Protein AF-F3GPW2-F1 (afdb_monomer_lite)

InterPro domains:
  IPR003738 SOS response associated peptidase (SRAP) [PF02586] (1-59)
  IPR036590 SOS response associated peptidase-like [G3DSA:3.90.1680.10] (1-59)
  IPR036590 SOS response associated peptidase-like [SSF143081] (1-59)

Structure (mmCIF, N/CA/C/O backbone):
data_AF-F3GPW2-F1
#
_entry.id   AF-F3GPW2-F1
#
loop_
_atom_site.group_PDB
_atom_site.id
_atom_site.type_symbol
_atom_site.label_atom_id
_atom_site.label_alt_id
_atom_site.label_comp_id
_atom_site.label_asym_id
_atom_site.label_entity_id
_atom_site.label_seq_id
_atom_site.pdbx_PDB_ins_code
_atom_site.Cartn_x
_atom_site.Cartn_y
_atom_site.Cartn_z
_atom_site.occupancy
_atom_site.B_iso_or_equiv
_atom_site.auth_seq_id
_atom_site.auth_comp_id
_atom_site.auth_asym_id
_atom_site.auth_atom_id
_atom_site.pdbx_PDB_model_num
ATOM 1 N N . CYS A 1 1 ? -2.866 2.073 -12.507 1.00 98.12 1 CYS A N 1
ATOM 2 C CA . CYS A 1 1 ? -2.944 0.681 -12.008 1.00 98.12 1 CYS A CA 1
ATOM 3 C C . CYS A 1 1 ? -3.953 0.638 -10.859 1.00 98.12 1 CYS A C 1
ATOM 5 O O . CYS A 1 1 ? -4.458 1.686 -10.468 1.00 98.12 1 CYS A O 1
ATOM 7 N N . ILE A 1 2 ? -4.272 -0.552 -10.351 1.00 98.44 2 ILE A N 1
ATOM 8 C CA . ILE A 1 2 ? -5.064 -0.732 -9.128 1.00 98.44 2 ILE A CA 1
ATOM 9 C C . ILE A 1 2 ? -4.189 -1.522 -8.159 1.00 98.44 2 ILE A C 1
ATOM 11 O O . ILE A 1 2 ? -3.642 -2.550 -8.559 1.00 98.44 2 ILE A O 1
ATOM 15 N N . ILE A 1 3 ? -4.039 -1.039 -6.925 1.00 98.69 3 ILE A N 1
ATOM 16 C CA . ILE A 1 3 ? -3.324 -1.744 -5.859 1.00 98.69 3 ILE A CA 1
ATOM 17 C C . ILE A 1 3 ? -4.371 -2.479 -5.012 1.00 98.69 3 ILE A C 1
ATOM 19 O O . ILE A 1 3 ? -5.097 -1.822 -4.259 1.00 98.69 3 ILE A O 1
ATOM 23 N N . PRO A 1 4 ? -4.502 -3.812 -5.144 1.00 98.38 4 PRO A N 1
ATOM 24 C CA . PRO A 1 4 ? -5.391 -4.588 -4.293 1.00 98.38 4 PRO A CA 1
ATOM 25 C C . PRO A 1 4 ? -4.786 -4.739 -2.894 1.00 98.38 4 PRO A C 1
ATOM 27 O O . PRO A 1 4 ? -3.631 -5.141 -2.752 1.00 98.38 4 PRO A O 1
ATOM 30 N N . ALA A 1 5 ? -5.569 -4.463 -1.854 1.00 98.44 5 ALA A N 1
ATOM 31 C CA . ALA A 1 5 ? -5.148 -4.655 -0.468 1.00 98.44 5 ALA A CA 1
ATOM 32 C C . ALA A 1 5 ? -6.284 -5.226 0.385 1.00 98.44 5 ALA A C 1
ATOM 34 O O . ALA A 1 5 ? -7.440 -4.850 0.228 1.00 98.44 5 ALA A O 1
ATOM 35 N N . VAL A 1 6 ? -5.957 -6.108 1.331 1.00 98.44 6 VAL A N 1
ATOM 36 C CA . VAL A 1 6 ? -6.935 -6.595 2.325 1.00 98.44 6 VAL A CA 1
ATOM 37 C C . VAL A 1 6 ? -7.271 -5.498 3.344 1.00 98.44 6 VAL A C 1
ATOM 39 O O . VAL A 1 6 ? -8.386 -5.436 3.852 1.00 98.44 6 VAL A O 1
ATOM 42 N N . ALA A 1 7 ? -6.296 -4.649 3.667 1.00 98.25 7 ALA A N 1
ATOM 43 C CA . ALA A 1 7 ? -6.424 -3.529 4.590 1.00 98.25 7 ALA A CA 1
ATOM 44 C C . ALA A 1 7 ? -5.323 -2.495 4.322 1.00 98.25 7 ALA A C 1
ATOM 46 O O . ALA A 1 7 ? -4.269 -2.847 3.788 1.00 98.25 7 ALA A O 1
ATOM 47 N N . ILE A 1 8 ? -5.538 -1.260 4.773 1.00 98.50 8 ILE A N 1
ATOM 48 C CA . ILE A 1 8 ? -4.476 -0.263 4.973 1.00 98.50 8 ILE A CA 1
ATOM 49 C C . ILE A 1 8 ? -4.380 0.099 6.456 1.00 98.50 8 ILE A C 1
ATOM 51 O O . ILE A 1 8 ? -5.274 -0.228 7.243 1.00 98.50 8 ILE A O 1
ATOM 55 N N . TYR A 1 9 ? -3.285 0.752 6.838 1.00 98.62 9 TYR A N 1
ATOM 56 C CA . TYR A 1 9 ? -3.025 1.142 8.217 1.00 98.62 9 TYR A CA 1
ATOM 57 C C . TYR A 1 9 ? -2.602 2.600 8.281 1.00 98.62 9 TYR A C 1
ATOM 59 O O . TYR A 1 9 ? -1.675 2.994 7.582 1.00 98.62 9 TYR A O 1
ATOM 67 N N . GLU A 1 10 ? -3.239 3.352 9.171 1.00 98.56 10 GLU A N 1
ATOM 68 C CA . GLU A 1 10 ? -2.868 4.729 9.490 1.00 98.56 10 GLU A CA 1
ATOM 69 C C . GLU A 1 10 ? -2.663 4.869 11.005 1.00 98.56 10 GLU A C 1
ATOM 71 O O . GLU A 1 10 ? -3.324 4.175 11.791 1.00 98.56 10 GLU A O 1
ATOM 76 N N . PRO A 1 11 ? -1.731 5.721 11.458 1.00 98.44 11 PRO A N 1
ATOM 77 C CA . PRO A 1 11 ? -1.522 5.950 12.877 1.00 98.44 11 PRO A CA 1
ATOM 78 C C . PRO A 1 11 ? -2.641 6.831 13.454 1.00 98.44 11 PRO A C 1
ATOM 80 O O . PRO A 1 11 ? -2.832 7.971 13.039 1.00 98.44 11 PRO A O 1
ATOM 83 N N . ASP A 1 12 ? -3.340 6.331 14.470 1.00 98.56 12 ASP A N 1
ATOM 84 C CA . ASP A 1 12 ? -4.252 7.127 15.291 1.00 98.56 12 ASP A CA 1
ATOM 85 C C . ASP A 1 12 ? -3.492 7.730 16.471 1.00 98.56 12 ASP A C 1
ATOM 87 O O . ASP A 1 12 ? -2.908 7.011 17.282 1.00 98.56 12 ASP A O 1
ATOM 91 N N . TRP A 1 13 ? -3.523 9.058 16.563 1.00 98.31 13 TRP A N 1
ATOM 92 C CA . TRP A 1 13 ? -2.807 9.845 17.563 1.00 98.31 13 TRP A CA 1
ATOM 93 C C . TRP A 1 13 ? -3.680 10.334 18.723 1.00 98.31 13 TRP A C 1
ATOM 95 O O . TRP A 1 13 ? -3.171 11.033 19.598 1.00 98.31 13 TRP A O 1
ATOM 105 N N . ARG A 1 14 ? -4.969 9.968 18.799 1.00 98.31 14 ARG A N 1
ATOM 106 C CA . ARG A 1 14 ? -5.891 10.420 19.868 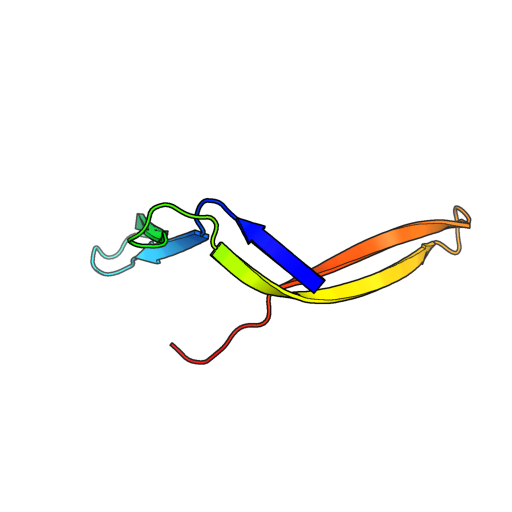1.00 98.31 14 ARG A CA 1
ATOM 107 C C . ARG A 1 14 ? -5.398 10.099 21.282 1.00 98.31 14 ARG A C 1
ATOM 109 O O . ARG A 1 14 ? -5.735 10.801 22.228 1.00 98.31 14 ARG A O 1
ATOM 116 N N . SER A 1 15 ? -4.577 9.059 21.423 1.00 97.75 15 SER A N 1
ATOM 117 C CA . SER A 1 15 ? -3.956 8.656 22.692 1.00 97.75 15 SER A CA 1
ATOM 118 C C . SER A 1 15 ? -2.654 9.403 23.036 1.00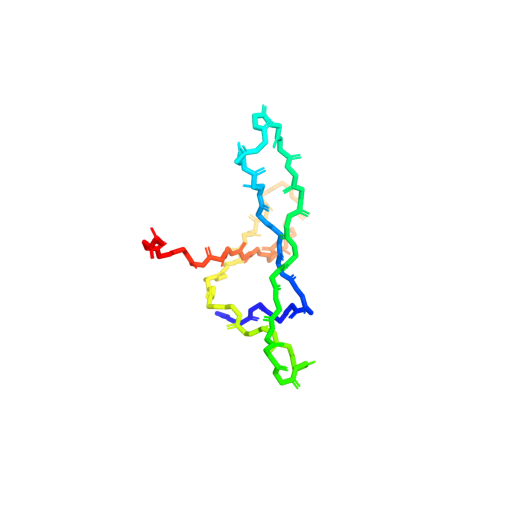 97.75 15 SER A C 1
ATOM 120 O O . SER A 1 15 ? -2.059 9.143 24.080 1.00 97.75 15 SER A O 1
ATOM 122 N N . GLY A 1 16 ? -2.162 10.277 22.150 1.00 98.19 16 GLY A N 1
ATOM 123 C CA . GLY A 1 16 ? -0.818 10.863 22.223 1.00 98.19 16 GLY A CA 1
ATOM 124 C C . GLY A 1 16 ? 0.307 9.918 21.774 1.00 98.19 16 GLY A C 1
ATOM 125 O O . GLY A 1 16 ? 1.481 10.268 21.871 1.00 98.19 16 GLY A O 1
ATOM 126 N N . LYS A 1 17 ? -0.027 8.719 21.281 1.00 98.06 17 LYS A N 1
ATOM 127 C CA . LYS A 1 17 ? 0.901 7.732 20.707 1.00 98.06 17 LYS A CA 1
ATOM 128 C C . LYS A 1 17 ? 0.373 7.261 19.357 1.00 98.06 17 LYS A C 1
ATOM 130 O O . LYS A 1 17 ? -0.838 7.229 19.178 1.00 98.06 17 LYS A O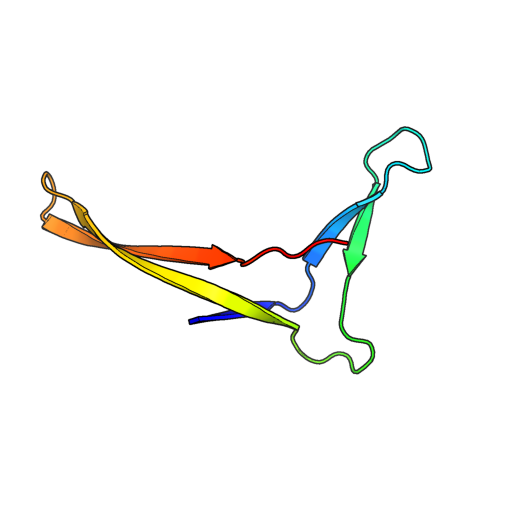 1
ATOM 135 N N . ALA A 1 18 ? 1.262 6.836 18.461 1.00 98.38 18 ALA A N 1
ATOM 136 C CA . ALA A 1 18 ? 0.885 6.221 17.191 1.00 98.38 18 ALA A CA 1
ATOM 137 C C . ALA A 1 18 ? 0.289 4.822 17.419 1.00 98.38 18 ALA A C 1
ATOM 139 O O . ALA A 1 18 ? 1.020 3.850 17.619 1.00 98.38 18 ALA A O 1
ATOM 140 N N . VAL A 1 19 ? -1.038 4.716 17.391 1.00 98.56 19 VAL A N 1
ATOM 141 C CA . VAL A 1 19 ? -1.747 3.433 17.446 1.00 98.56 19 VAL A CA 1
ATOM 142 C C . VAL A 1 19 ? -2.097 3.011 16.023 1.00 98.56 19 VAL A C 1
ATOM 144 O O . VAL A 1 19 ? -2.877 3.680 15.351 1.00 98.56 19 VAL A O 1
ATOM 147 N N . ALA A 1 20 ? -1.517 1.908 15.547 1.00 98.50 20 ALA A N 1
ATOM 148 C CA . ALA A 1 20 ? -1.785 1.401 14.203 1.00 98.50 20 ALA A CA 1
ATOM 149 C C . ALA A 1 20 ? -3.268 1.021 14.057 1.00 98.50 20 ALA A C 1
ATOM 151 O O . ALA A 1 20 ? -3.728 0.044 14.649 1.00 98.50 20 ALA A O 1
ATOM 152 N N . THR A 1 21 ? -4.010 1.791 13.263 1.00 98.56 21 THR A N 1
ATOM 153 C CA . THR A 1 21 ? -5.444 1.596 13.047 1.00 98.56 21 THR A CA 1
ATOM 154 C C . THR A 1 21 ? -5.672 0.935 11.704 1.00 98.56 21 THR A C 1
ATOM 156 O O . THR A 1 21 ? -5.246 1.439 10.669 1.00 98.56 21 THR A O 1
ATOM 159 N N . ARG A 1 22 ? -6.340 -0.217 11.729 1.00 98.38 22 ARG A N 1
ATOM 160 C CA . ARG A 1 22 ? -6.640 -1.016 10.542 1.00 98.38 22 ARG A CA 1
ATOM 161 C C . ARG A 1 22 ? -7.911 -0.507 9.865 1.00 98.38 22 ARG A C 1
ATOM 163 O O . ARG A 1 22 ? -8.958 -0.462 10.505 1.00 98.38 22 ARG A O 1
ATOM 170 N N . ILE A 1 23 ? -7.833 -0.214 8.571 1.00 98.06 23 ILE A N 1
ATOM 171 C CA . ILE A 1 23 ? -8.960 0.228 7.741 1.00 98.06 23 ILE A CA 1
ATOM 172 C C . ILE A 1 23 ? -9.257 -0.856 6.702 1.00 98.06 23 ILE A C 1
ATOM 174 O O . ILE A 1 23 ? -8.350 -1.328 6.014 1.00 98.06 23 ILE A O 1
ATOM 178 N N . VAL A 1 24 ? -10.525 -1.256 6.599 1.00 98.31 24 VAL A N 1
ATOM 179 C CA . VAL A 1 24 ? -11.018 -2.300 5.685 1.00 98.31 24 VAL A CA 1
ATOM 180 C C . VAL A 1 24 ? -12.349 -1.915 5.066 1.00 98.31 24 VAL A C 1
ATOM 182 O O . VAL A 1 24 ? -13.034 -1.033 5.582 1.00 98.31 24 VAL A O 1
ATOM 185 N N . ARG A 1 25 ? -12.733 -2.606 3.988 1.00 97.44 25 ARG A N 1
ATOM 186 C CA . ARG A 1 25 ? -14.105 -2.542 3.482 1.00 97.44 25 ARG A CA 1
ATOM 187 C C . ARG A 1 25 ? -15.057 -3.253 4.438 1.00 97.44 25 ARG A C 1
ATOM 189 O O . ARG A 1 25 ? -14.719 -4.289 5.008 1.00 97.44 25 ARG A O 1
ATOM 196 N N . GLU A 1 26 ? -16.252 -2.694 4.579 1.00 98.00 26 GLU A N 1
ATOM 197 C CA . GLU A 1 26 ? -17.321 -3.248 5.417 1.00 98.00 26 GLU A CA 1
ATOM 198 C C . GLU A 1 26 ? -17.799 -4.620 4.918 1.00 98.00 26 GLU A C 1
ATOM 200 O O . GLU A 1 26 ? -18.062 -5.513 5.718 1.00 98.00 26 GLU A O 1
ATOM 205 N N . ASP A 1 27 ? -17.830 -4.817 3.600 1.00 97.12 27 ASP A N 1
ATOM 206 C CA . ASP A 1 27 ? -18.228 -6.068 2.943 1.00 97.12 27 ASP A CA 1
ATOM 207 C C .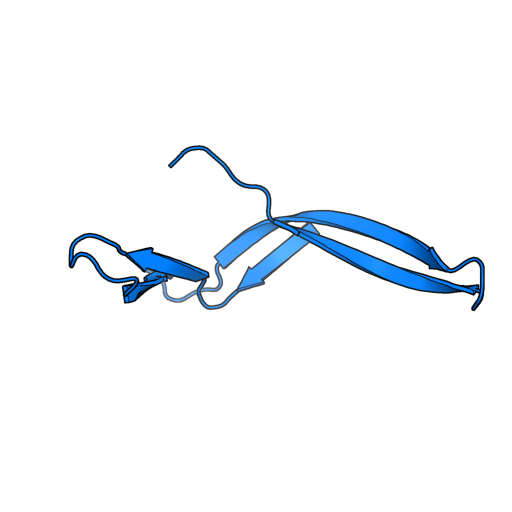 ASP A 1 27 ? -17.129 -7.147 2.913 1.00 97.12 27 ASP A C 1
ATOM 209 O O . ASP A 1 27 ? -17.325 -8.205 2.320 1.00 97.12 27 ASP A O 1
ATOM 213 N N . ALA A 1 28 ? -15.992 -6.906 3.575 1.00 92.69 28 ALA A N 1
ATOM 214 C CA . ALA A 1 28 ? -14.839 -7.805 3.667 1.00 92.69 28 ALA A CA 1
ATOM 215 C C . ALA A 1 28 ? -14.124 -8.141 2.338 1.00 92.69 28 ALA A C 1
ATOM 217 O O . ALA A 1 28 ? -13.201 -8.959 2.337 1.00 92.69 28 ALA A O 1
ATOM 218 N N . ASP A 1 29 ? -14.473 -7.479 1.235 1.00 96.88 29 ASP A N 1
ATOM 219 C CA . ASP A 1 29 ? -13.727 -7.567 -0.021 1.00 96.88 29 ASP A CA 1
ATOM 220 C C . ASP A 1 29 ? -12.394 -6.789 0.040 1.00 96.88 29 ASP A C 1
ATOM 222 O O . ASP A 1 29 ? -12.113 -6.009 0.956 1.00 96.88 29 ASP A O 1
ATOM 226 N N . LEU A 1 30 ? -11.565 -6.946 -0.999 1.00 98.12 30 LEU A N 1
ATOM 227 C CA . LEU A 1 30 ? -10.335 -6.169 -1.170 1.00 98.12 30 LEU A CA 1
ATOM 228 C C . LEU A 1 30 ? -10.620 -4.681 -1.422 1.00 98.12 30 LEU A C 1
ATOM 230 O O . LEU A 1 30 ? -11.491 -4.314 -2.216 1.00 98.12 30 LEU A O 1
ATOM 234 N N . LEU A 1 31 ? -9.809 -3.817 -0.816 1.00 98.38 31 LEU A N 1
ATOM 235 C CA . LEU A 1 31 ? -9.653 -2.424 -1.224 1.00 98.38 31 LEU A CA 1
ATOM 236 C C . LEU A 1 31 ? -9.024 -2.382 -2.620 1.00 98.38 31 LEU A C 1
ATOM 238 O O . LEU A 1 31 ? -7.996 -3.016 -2.859 1.00 98.38 31 LEU A O 1
ATOM 242 N N . GLY A 1 32 ? -9.617 -1.606 -3.525 1.00 98.25 32 GLY A N 1
ATOM 243 C CA . GLY A 1 32 ? -9.008 -1.244 -4.803 1.00 98.25 32 GLY A CA 1
ATOM 244 C C . GLY A 1 32 ? -8.477 0.182 -4.738 1.00 98.25 32 GLY A C 1
ATOM 245 O O . GLY A 1 32 ? -9.243 1.124 -4.920 1.00 98.25 32 GLY A O 1
ATOM 246 N N . ILE A 1 33 ? -7.182 0.352 -4.469 1.00 98.62 33 ILE A N 1
ATOM 247 C CA . ILE A 1 33 ? -6.578 1.684 -4.330 1.00 98.62 33 ILE A CA 1
ATOM 248 C C . ILE A 1 33 ? -6.117 2.175 -5.703 1.00 98.62 33 ILE A C 1
ATOM 250 O O . ILE A 1 33 ? -5.402 1.469 -6.423 1.00 98.62 33 ILE A O 1
ATOM 254 N N . ALA A 1 34 ? -6.524 3.390 -6.073 1.00 98.81 34 ALA A N 1
ATOM 255 C CA . ALA A 1 34 ? -6.096 4.019 -7.315 1.00 98.81 34 ALA A CA 1
ATOM 256 C C . ALA A 1 34 ? -4.590 4.318 -7.275 1.00 98.81 34 ALA A C 1
ATOM 258 O O . ALA A 1 34 ? -4.084 4.884 -6.305 1.00 98.81 34 ALA A O 1
ATOM 259 N N . GLY A 1 35 ? -3.875 3.966 -8.344 1.00 98.62 35 GLY A N 1
ATOM 260 C CA . GLY A 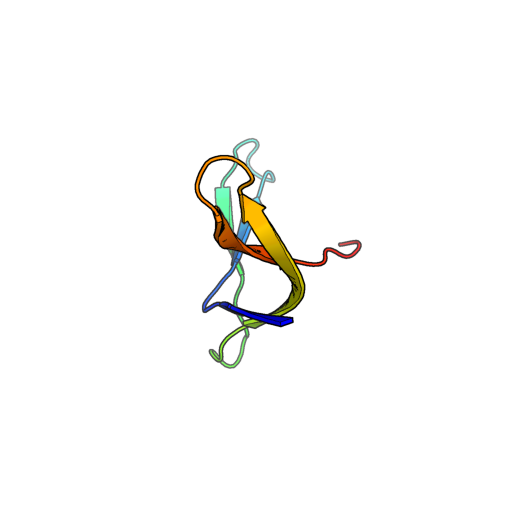1 35 ? -2.442 4.221 -8.430 1.00 98.62 35 GLY A CA 1
ATOM 261 C C . GLY A 1 35 ? -1.943 4.570 -9.819 1.00 98.62 35 GLY A C 1
ATOM 262 O O . GLY A 1 35 ? -2.569 4.261 -10.840 1.00 98.62 35 GLY A O 1
ATOM 263 N N . LEU A 1 36 ? -0.760 5.171 -9.842 1.00 98.75 36 LEU A N 1
ATOM 264 C CA . LEU A 1 36 ? 0.072 5.319 -11.032 1.00 98.75 36 LEU A CA 1
ATOM 265 C C . LEU A 1 36 ? 1.195 4.283 -10.979 1.00 98.75 36 LEU A C 1
ATOM 267 O O . LEU A 1 36 ? 1.581 3.829 -9.903 1.00 98.75 36 LEU A O 1
ATOM 271 N N . TRP A 1 37 ? 1.704 3.897 -12.142 1.00 98.69 37 TRP A N 1
ATOM 272 C CA . TRP A 1 37 ? 2.849 3.001 -12.254 1.00 98.69 37 TRP A CA 1
ATOM 273 C C . TRP A 1 37 ? 3.765 3.482 -13.368 1.00 98.69 37 TRP A C 1
ATOM 275 O O . TRP A 1 37 ? 3.308 4.144 -14.301 1.00 98.69 37 TRP A O 1
ATOM 285 N N . GLU A 1 38 ? 5.036 3.126 -13.265 1.00 98.38 38 GLU A N 1
ATOM 286 C CA . GLU A 1 38 ? 6.040 3.404 -14.281 1.00 98.38 38 GLU A CA 1
ATOM 287 C C . GLU A 1 38 ? 7.056 2.259 -14.331 1.00 98.38 38 GLU A C 1
ATOM 289 O O . GLU A 1 38 ? 7.100 1.390 -13.453 1.00 98.38 38 GLU A O 1
ATOM 294 N N . GLN A 1 39 ? 7.855 2.237 -15.392 1.00 98.25 39 GLN A N 1
ATOM 295 C CA . GLN A 1 39 ? 9.033 1.396 -15.482 1.00 98.25 39 GLN A CA 1
ATOM 296 C C . GLN A 1 39 ? 10.282 2.259 -15.648 1.00 98.25 39 GLN A C 1
ATOM 298 O O . GLN A 1 39 ? 10.279 3.238 -16.391 1.00 98.25 39 GLN A O 1
ATOM 303 N N . TRP A 1 40 ? 11.366 1.853 -15.006 1.00 98.25 40 TRP A N 1
ATOM 304 C CA . TRP A 1 40 ? 12.668 2.485 -15.130 1.00 98.25 40 TRP A CA 1
ATOM 305 C C . TRP A 1 40 ? 13.689 1.451 -15.587 1.00 98.25 40 TRP A C 1
ATOM 307 O O . TRP A 1 40 ? 13.764 0.360 -15.029 1.00 98.25 40 TRP A O 1
ATOM 317 N N . ARG A 1 41 ? 14.463 1.788 -16.619 1.00 98.31 41 ARG A N 1
ATOM 318 C CA . ARG A 1 41 ? 15.584 0.965 -17.075 1.00 98.31 41 ARG A CA 1
ATOM 319 C C . ARG A 1 41 ? 16.844 1.438 -16.368 1.00 98.31 41 ARG A C 1
ATOM 321 O O . ARG A 1 41 ? 17.252 2.582 -16.561 1.00 98.31 41 ARG A O 1
ATOM 328 N N . ASP A 1 42 ? 17.452 0.557 -15.587 1.00 97.50 42 ASP A N 1
ATOM 329 C CA . ASP A 1 42 ? 18.714 0.834 -14.917 1.00 97.50 42 ASP A CA 1
ATOM 330 C C . ASP A 1 42 ? 19.842 0.969 -15.952 1.00 97.50 42 ASP A C 1
ATOM 332 O O . ASP A 1 42 ? 20.142 0.001 -16.650 1.00 97.50 42 ASP A O 1
ATOM 336 N N . PRO A 1 43 ? 20.501 2.135 -16.072 1.00 97.31 43 PRO A N 1
ATOM 337 C CA . PRO A 1 43 ? 21.552 2.336 -17.066 1.00 97.31 43 PRO A CA 1
ATOM 338 C C . PRO A 1 43 ? 22.825 1.522 -16.783 1.00 97.31 43 PRO A C 1
ATOM 340 O O . PRO A 1 43 ? 23.652 1.371 -17.679 1.00 97.31 43 PRO A O 1
ATOM 343 N N . SER A 1 44 ? 23.010 1.020 -15.558 1.00 97.69 44 SER A N 1
ATOM 344 C CA . SER A 1 44 ? 24.182 0.231 -15.164 1.00 97.69 44 SER A CA 1
ATOM 345 C C . SER A 1 44 ? 23.993 -1.275 -15.353 1.00 97.69 44 SER A C 1
ATOM 347 O O . SER A 1 44 ? 24.962 -1.981 -15.627 1.00 97.69 44 SER A O 1
ATOM 349 N N . THR A 1 45 ? 22.756 -1.766 -15.230 1.00 97.44 45 THR A N 1
ATOM 350 C CA . THR A 1 45 ? 22.437 -3.204 -15.283 1.00 97.44 45 THR A CA 1
ATOM 351 C C . THR A 1 45 ? 21.534 -3.597 -16.454 1.00 97.44 45 THR A C 1
ATOM 353 O O . THR A 1 45 ? 21.333 -4.786 -16.689 1.00 97.44 45 THR A O 1
ATOM 356 N N . ASP A 1 46 ? 20.982 -2.620 -17.180 1.00 96.62 46 ASP A N 1
ATOM 357 C CA . ASP A 1 46 ? 19.957 -2.763 -18.226 1.00 96.62 46 ASP A CA 1
ATOM 358 C C . ASP A 1 46 ? 18.652 -3.448 -17.759 1.00 96.62 46 ASP A C 1
ATOM 360 O O . ASP A 1 46 ? 17.778 -3.790 -18.561 1.00 96.62 46 ASP A O 1
ATOM 364 N N . GLN A 1 47 ? 18.482 -3.627 -16.445 1.00 98.12 47 GLN A N 1
ATOM 365 C CA . GLN A 1 47 ? 17.282 -4.213 -15.858 1.00 98.12 47 GLN A CA 1
ATOM 366 C C . GLN A 1 47 ? 16.107 -3.237 -15.916 1.00 98.12 47 GLN A C 1
ATOM 368 O O . GLN A 1 47 ? 16.262 -2.037 -15.696 1.00 98.12 47 GLN A O 1
ATOM 373 N N . ILE A 1 48 ? 14.907 -3.763 -16.166 1.00 98.31 48 ILE A N 1
ATOM 374 C CA . ILE A 1 48 ? 13.663 -2.996 -16.081 1.00 98.31 48 ILE A CA 1
ATOM 375 C C . ILE A 1 48 ? 13.074 -3.178 -14.681 1.00 98.31 48 ILE A C 1
ATOM 377 O O . ILE A 1 48 ? 12.677 -4.279 -14.302 1.00 98.31 48 ILE A O 1
ATOM 381 N N . LEU A 1 49 ? 12.987 -2.087 -13.929 1.00 98.12 49 LEU A N 1
ATOM 382 C CA . LEU A 1 49 ? 12.283 -2.008 -12.658 1.00 98.12 49 LEU A CA 1
ATOM 383 C C . LEU A 1 49 ? 10.871 -1.477 -12.891 1.00 98.12 49 LEU A C 1
ATOM 385 O O . LEU A 1 49 ? 10.707 -0.395 -13.442 1.00 98.12 49 LEU A O 1
ATOM 389 N N . HIS A 1 50 ? 9.859 -2.193 -12.411 1.00 98.25 50 HIS A N 1
ATOM 390 C CA . HIS A 1 50 ? 8.489 -1.691 -12.351 1.00 98.25 50 HIS A CA 1
ATOM 391 C C . HIS A 1 50 ? 8.205 -1.129 -10.958 1.00 98.25 50 HIS A C 1
ATOM 393 O O . HIS A 1 50 ? 8.467 -1.792 -9.954 1.00 98.25 50 HIS A O 1
ATOM 399 N N . SER A 1 51 ? 7.649 0.075 -10.891 1.00 98.44 51 SER A N 1
ATOM 400 C CA . SER A 1 51 ? 7.282 0.737 -9.641 1.00 98.44 51 SER A CA 1
ATOM 401 C C . SER A 1 51 ? 5.860 1.287 -9.713 1.00 98.44 51 SER A C 1
ATOM 403 O O . SER A 1 51 ? 5.274 1.441 -10.787 1.00 98.44 51 SER A O 1
ATOM 405 N N . TYR A 1 52 ? 5.272 1.550 -8.550 1.00 98.75 52 TYR A N 1
ATOM 406 C CA . TYR A 1 52 ? 3.942 2.133 -8.441 1.00 98.75 52 TYR A CA 1
ATOM 407 C C . TYR A 1 52 ? 3.851 3.069 -7.238 1.00 98.75 52 TYR A C 1
ATOM 409 O O . TYR A 1 52 ? 4.672 3.016 -6.324 1.00 98.75 52 TYR A O 1
ATOM 417 N N . THR A 1 53 ? 2.824 3.913 -7.240 1.00 98.75 53 THR A N 1
ATOM 418 C CA . THR A 1 53 ? 2.453 4.768 -6.110 1.00 98.75 53 THR A CA 1
ATOM 419 C C . THR A 1 53 ? 0.940 4.759 -5.911 1.00 98.75 53 THR A C 1
ATOM 421 O O . THR A 1 53 ? 0.183 4.538 -6.860 1.00 98.75 53 THR A O 1
ATOM 424 N N . MET A 1 54 ? 0.500 4.994 -4.676 1.00 98.75 54 MET A N 1
ATOM 425 C CA . MET A 1 54 ? -0.912 5.131 -4.317 1.00 98.75 54 MET A CA 1
ATOM 426 C C . MET A 1 54 ? -1.303 6.610 -4.382 1.00 98.75 54 MET A C 1
ATOM 428 O O . MET A 1 54 ? -0.619 7.456 -3.808 1.00 98.75 54 MET A O 1
ATOM 432 N N . LEU A 1 55 ? -2.392 6.929 -5.083 1.00 98.69 55 LEU A N 1
ATOM 433 C CA . LEU A 1 55 ? -2.921 8.291 -5.114 1.00 98.69 55 LEU A CA 1
ATOM 434 C C 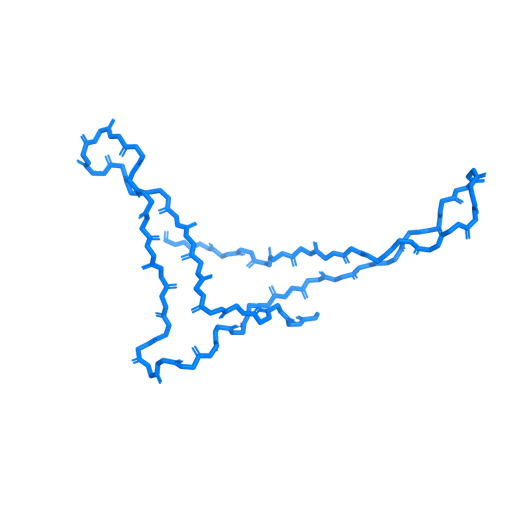. LEU A 1 55 ? -3.588 8.615 -3.775 1.00 98.69 55 LEU A C 1
ATOM 436 O O . LEU A 1 55 ? -4.429 7.854 -3.299 1.00 98.69 55 LEU A O 1
ATOM 440 N N . THR A 1 56 ? -3.230 9.755 -3.191 1.00 98.31 56 THR A N 1
ATOM 441 C CA . THR A 1 56 ? -3.856 10.273 -1.973 1.00 98.31 56 THR A CA 1
ATOM 442 C C . THR A 1 56 ? -4.883 11.352 -2.301 1.00 98.31 56 THR A C 1
ATOM 444 O O . THR A 1 56 ? -4.838 11.995 -3.352 1.00 98.31 56 THR A O 1
ATOM 447 N N . VAL A 1 57 ? -5.826 11.545 -1.383 1.00 97.69 57 VAL A N 1
ATOM 448 C CA . VAL A 1 57 ? -6.838 12.605 -1.425 1.00 97.69 57 VAL A CA 1
ATOM 449 C C . VAL A 1 57 ? -6.889 13.299 -0.065 1.00 97.69 57 VAL A C 1
ATOM 451 O O . VAL A 1 57 ? -6.310 12.812 0.906 1.00 97.69 57 VAL A O 1
ATOM 454 N N . ASN A 1 58 ? -7.558 14.449 0.012 1.00 97.94 58 ASN A N 1
ATOM 455 C CA . ASN A 1 58 ? -7.857 15.071 1.299 1.00 97.94 58 ASN A CA 1
ATOM 456 C C . ASN A 1 58 ? -8.746 14.142 2.156 1.00 97.94 58 ASN A C 1
ATOM 458 O O . ASN A 1 58 ? -9.600 13.445 1.605 1.00 97.94 58 ASN A O 1
ATOM 462 N N . ALA A 1 59 ? -8.510 14.138 3.471 1.00 92.19 59 ALA A N 1
ATOM 463 C CA . ALA A 1 59 ? -9.184 13.313 4.473 1.00 92.19 59 ALA A CA 1
ATOM 464 C C . ALA A 1 59 ? -9.696 14.181 5.627 1.00 92.19 59 ALA A C 1
ATOM 466 O O . ALA A 1 59 ? -9.005 15.179 5.949 1.00 92.19 59 ALA A O 1
#

pLDDT: mean 98.02, std 1.15, range [92.19, 98.81]

Secondary structure (DSSP, 8-state):
-EEEES-EEEEE-TTSS-EEEEE--TTSPPEEEEEEEEEEE-TTT-PEEEEEEEPP---

Foldseek 3Di:
DWDWDQWDWDFDCPVVDGDTDTGHDPVSGTDTFDKDKDWDQDPVPRDIDIDMDGDDDDD

Sequence (59 aa):
CIIPAVAIYEPDWRSGKAVATRIVREDADLLGIAGLWEQWRDPSTDQILHSYTMLTVNA

Organism: NCBI:txid629263

Radius of gyration: 16.34 Å; chains: 1; bounding box: 42×23×41 Å